Protein AF-A0A960I9C0-F1 (afdb_monomer)

Foldseek 3Di:
DLLVQLVHDKDADPPDPPKIKRFSPDPVRDIDIDDPPQKDWADDPPDDHIDIDGDPPPPLADPDEEEDEHQDDPVSLVVVCVVVVWDWDWDDPDQAIWIFTADVVRGTYTYHHPVRVVSVVVPDDDPPPPDD

Nearest PDB structures (foldseek):
  1r9c-assembly1_B  TM=5.867E-01  e=3.542E-02  Mesorhizobium loti
  1npb-assembly2_D  TM=5.327E-01  e=1.880E-02  Serratia marcescens
  1r9c-assembly1_A  TM=4.800E-01  e=2.580E-02  Mesorhizobium loti
  4e7x-assembly4_D  TM=4.404E-01  e=3.324E-02  Schizosaccharomyces pombe 972h-
  8epy-assembly1_A  TM=5.140E-01  e=1.083E+00  Streptomyces sp.

Structure (mmCIF, N/CA/C/O backbone):
data_AF-A0A960I9C0-F1
#
_entry.id   AF-A0A960I9C0-F1
#
loop_
_atom_site.group_PDB
_atom_site.id
_atom_site.type_symbol
_atom_site.label_atom_id
_atom_site.label_alt_id
_atom_site.label_comp_id
_atom_site.label_asym_id
_atom_site.label_entity_id
_atom_site.label_seq_id
_atom_site.pdbx_PDB_ins_code
_atom_site.Cartn_x
_atom_site.Cartn_y
_atom_site.Cartn_z
_atom_site.occupancy
_atom_site.B_iso_or_equiv
_atom_site.auth_seq_id
_atom_site.auth_comp_id
_atom_site.auth_asym_id
_atom_site.auth_atom_id
_atom_site.pdbx_PDB_model_num
ATOM 1 N N . MET A 1 1 ? -7.968 -9.665 -5.630 1.00 68.94 1 MET A N 1
ATOM 2 C CA . MET A 1 1 ? -7.616 -8.322 -6.117 1.00 68.94 1 MET A CA 1
ATOM 3 C C . MET A 1 1 ? -6.223 -7.877 -5.659 1.00 68.94 1 MET A C 1
ATOM 5 O O . MET A 1 1 ? -5.323 -7.930 -6.477 1.00 68.94 1 MET A O 1
ATOM 9 N N . LEU A 1 2 ? -5.960 -7.547 -4.383 1.00 77.00 2 LEU A N 1
ATOM 10 C CA . LEU A 1 2 ? -4.578 -7.225 -3.951 1.00 77.00 2 LEU A CA 1
ATOM 11 C C . LEU A 1 2 ? -3.590 -8.390 -4.139 1.00 77.00 2 LEU A C 1
ATOM 13 O O . LEU A 1 2 ? -2.497 -8.191 -4.648 1.00 77.00 2 LEU A O 1
ATOM 17 N N . ALA A 1 3 ? -3.990 -9.629 -3.848 1.00 77.62 3 ALA A N 1
ATOM 18 C CA . ALA A 1 3 ? -3.126 -10.776 -4.148 1.00 77.62 3 ALA A CA 1
ATOM 19 C C . ALA A 1 3 ? -2.922 -11.025 -5.654 1.00 77.62 3 ALA A C 1
ATOM 21 O O . ALA A 1 3 ? -1.927 -11.624 -6.032 1.00 77.62 3 ALA A O 1
ATOM 22 N N . GLU A 1 4 ? -3.830 -10.561 -6.520 1.00 80.31 4 GLU A N 1
ATOM 23 C CA . GLU A 1 4 ? -3.657 -10.666 -7.979 1.00 80.31 4 GLU A CA 1
ATOM 24 C C . GLU A 1 4 ? -2.560 -9.709 -8.457 1.00 80.31 4 GLU A C 1
ATOM 26 O O . GLU A 1 4 ? -1.689 -10.118 -9.230 1.00 80.31 4 GLU A O 1
ATOM 31 N N . LEU A 1 5 ? -2.547 -8.480 -7.912 1.00 82.12 5 LEU A N 1
ATOM 32 C CA . LEU A 1 5 ? -1.444 -7.529 -8.086 1.00 82.12 5 LEU A CA 1
ATOM 33 C C . LEU A 1 5 ? -0.117 -8.140 -7.642 1.00 82.12 5 LEU A C 1
ATOM 35 O O . LEU A 1 5 ? 0.895 -7.930 -8.294 1.00 82.12 5 LEU A O 1
ATOM 39 N N . PHE A 1 6 ? -0.118 -8.929 -6.571 1.00 81.44 6 PHE A N 1
ATOM 40 C CA . PHE A 1 6 ? 1.115 -9.550 -6.100 1.00 81.44 6 PHE A CA 1
ATOM 41 C C . PHE A 1 6 ? 1.467 -10.864 -6.804 1.00 81.44 6 PHE A C 1
ATOM 43 O O . PHE A 1 6 ? 2.587 -11.338 -6.682 1.00 81.44 6 PHE A O 1
ATOM 50 N N . GLY A 1 7 ? 0.525 -11.485 -7.518 1.00 81.12 7 GLY A N 1
ATOM 51 C CA . GLY A 1 7 ? 0.691 -12.857 -8.014 1.00 81.12 7 GLY A CA 1
ATOM 52 C C . GLY A 1 7 ? 0.698 -13.926 -6.936 1.00 81.12 7 GLY A C 1
ATOM 53 O O . GLY A 1 7 ? 1.046 -15.068 -7.223 1.00 81.12 7 GLY A O 1
ATOM 54 N N . GLY A 1 8 ? 0.309 -13.562 -5.719 1.00 85.81 8 GLY A N 1
ATOM 55 C CA . GLY A 1 8 ? 0.279 -14.463 -4.587 1.00 85.81 8 GLY A CA 1
ATOM 56 C C . GLY A 1 8 ? -1.133 -14.915 -4.240 1.00 85.81 8 GLY A C 1
ATOM 57 O O . GLY A 1 8 ? -2.003 -15.085 -5.098 1.00 85.81 8 GLY A O 1
ATOM 58 N N . VAL A 1 9 ? -1.364 -15.148 -2.950 1.00 89.06 9 VAL A N 1
ATOM 59 C CA . VAL A 1 9 ? -2.588 -15.783 -2.443 1.00 89.06 9 VAL A CA 1
ATOM 60 C C . VAL A 1 9 ? -3.275 -14.916 -1.394 1.00 89.06 9 VAL A C 1
ATOM 62 O O . VAL A 1 9 ? -2.635 -14.142 -0.686 1.00 89.06 9 VAL A O 1
ATOM 65 N N . VAL A 1 10 ? -4.597 -15.051 -1.283 1.00 91.88 10 VAL A N 1
ATOM 66 C CA . VAL A 1 10 ? -5.380 -14.443 -0.198 1.00 91.88 10 VAL A CA 1
ATOM 67 C C . VAL A 1 10 ? -5.751 -15.519 0.807 1.00 91.88 10 VAL A C 1
ATOM 69 O O . VAL A 1 10 ? -6.244 -16.579 0.422 1.00 91.88 10 VAL A O 1
ATOM 72 N N . THR A 1 11 ? -5.601 -15.224 2.095 1.00 92.56 11 THR A N 1
ATOM 73 C CA . THR A 1 11 ? -6.196 -16.033 3.164 1.00 92.56 11 THR A CA 1
ATOM 74 C C . THR A 1 11 ? -7.049 -15.166 4.082 1.00 92.56 11 THR A C 1
ATOM 76 O O . THR A 1 11 ? -6.837 -13.956 4.188 1.00 92.56 11 THR A O 1
ATOM 79 N N . GLY A 1 12 ? -8.017 -15.779 4.768 1.00 90.88 12 GLY A N 1
ATOM 80 C CA . GLY A 1 12 ? -8.700 -15.111 5.877 1.00 90.88 12 GLY A CA 1
ATOM 81 C C . GLY A 1 12 ? -7.706 -14.792 6.996 1.00 90.88 12 GLY A C 1
ATOM 82 O O . GLY A 1 12 ? -6.774 -15.567 7.229 1.00 90.88 12 GLY A O 1
ATOM 83 N N . PHE A 1 13 ? -7.892 -13.659 7.673 1.00 89.69 13 PHE A N 1
ATOM 84 C CA . PHE A 1 13 ? -6.994 -13.202 8.731 1.00 89.69 13 PHE A CA 1
ATOM 85 C C . PHE A 1 13 ? -7.764 -12.900 10.021 1.00 89.69 13 PHE A C 1
ATOM 87 O O . PHE A 1 13 ? -8.736 -12.154 10.020 1.00 89.69 13 PHE A O 1
ATOM 94 N N . GLY A 1 14 ? -7.356 -13.547 11.116 1.00 84.00 14 GLY A N 1
ATOM 95 C CA . GLY A 1 14 ? -8.128 -13.645 12.360 1.00 84.00 14 GLY A CA 1
ATOM 96 C C . GLY A 1 14 ? -7.990 -12.551 13.436 1.00 84.00 14 GLY A C 1
ATOM 97 O O . GLY A 1 14 ? -8.816 -12.585 14.348 1.00 84.00 14 GLY A O 1
ATOM 98 N N . PRO A 1 15 ? -7.033 -11.595 13.414 1.00 87.31 15 PRO A N 1
ATOM 99 C CA . PRO A 1 15 ? -6.954 -10.556 14.454 1.00 87.31 15 PRO A CA 1
ATOM 100 C C . PRO A 1 15 ? -8.162 -9.615 14.509 1.00 87.31 15 PRO A C 1
ATOM 102 O O . PRO A 1 15 ? -8.413 -8.996 15.543 1.00 87.31 15 PRO A O 1
ATOM 105 N N . TYR A 1 16 ? -8.937 -9.530 13.424 1.00 91.81 16 TYR A N 1
ATOM 106 C CA . TYR A 1 16 ? -10.185 -8.780 13.381 1.00 91.81 16 TYR A CA 1
ATOM 107 C C . TYR A 1 16 ? -11.211 -9.427 12.442 1.00 91.81 16 TYR A C 1
ATOM 109 O O . TYR 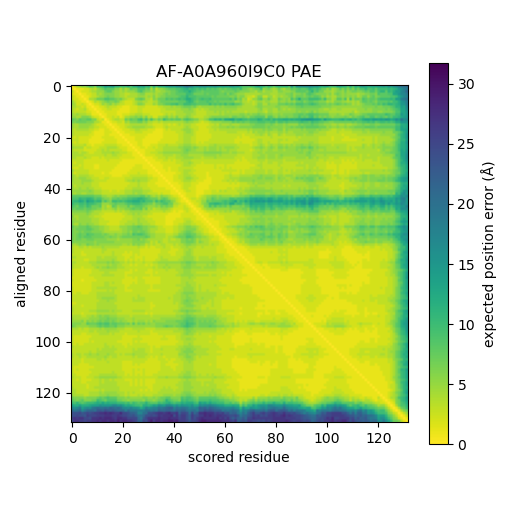A 1 16 ? -10.872 -10.226 11.571 1.00 91.81 16 TYR A O 1
ATOM 117 N N . ARG A 1 17 ? -12.498 -9.110 12.631 1.00 91.88 17 ARG A N 1
ATOM 118 C CA . ARG A 1 17 ? -13.582 -9.692 11.823 1.00 91.88 17 ARG A CA 1
ATOM 119 C C . ARG A 1 17 ? -13.502 -9.219 10.370 1.00 91.88 17 ARG A C 1
ATOM 121 O O . ARG A 1 17 ? -13.223 -8.050 10.124 1.00 91.88 17 ARG A O 1
ATOM 128 N N . ASN A 1 18 ? -13.874 -10.098 9.439 1.00 92.19 18 ASN A N 1
ATOM 129 C CA . ASN A 1 18 ? -13.930 -9.810 7.999 1.00 92.19 18 ASN A CA 1
ATOM 130 C C . ASN A 1 18 ? -12.609 -9.261 7.432 1.00 92.19 18 ASN A C 1
ATOM 132 O O . ASN A 1 18 ? -12.623 -8.470 6.491 1.00 92.19 18 ASN A O 1
ATOM 136 N N . SER A 1 19 ? -11.486 -9.677 8.017 1.00 93.00 19 SER A N 1
ATOM 137 C CA . SER A 1 19 ? -10.151 -9.287 7.586 1.00 93.00 19 SER A CA 1
ATOM 138 C C . SER A 1 19 ? -9.514 -10.344 6.698 1.00 93.00 19 SER A C 1
ATOM 140 O O . SER A 1 19 ? -9.771 -11.548 6.812 1.00 93.00 19 SER A O 1
ATOM 142 N N . TRP A 1 20 ? -8.642 -9.866 5.823 1.00 92.69 20 TRP A N 1
ATOM 143 C CA . TRP A 1 20 ? -7.932 -10.669 4.842 1.00 92.69 20 TRP A CA 1
ATOM 144 C C . TRP A 1 20 ? -6.459 -10.298 4.851 1.00 92.69 20 TRP A C 1
ATOM 146 O O . TRP A 1 20 ? -6.087 -9.192 5.236 1.00 92.69 20 TRP A O 1
ATOM 156 N N . ILE A 1 21 ? -5.620 -11.214 4.395 1.00 93.69 21 ILE A N 1
ATOM 157 C CA . ILE A 1 21 ? -4.208 -10.946 4.150 1.00 93.69 21 ILE A CA 1
ATOM 158 C C . ILE A 1 21 ? -3.886 -11.339 2.711 1.00 93.69 21 ILE A C 1
ATOM 160 O O . ILE A 1 21 ? -4.243 -12.430 2.256 1.00 93.69 21 ILE A O 1
ATOM 164 N N . ALA A 1 22 ? -3.273 -10.411 1.980 1.00 93.12 22 ALA A N 1
ATOM 165 C CA . ALA A 1 22 ? -2.732 -10.638 0.651 1.00 93.12 22 ALA A CA 1
ATOM 166 C C . ALA A 1 22 ? -1.239 -10.935 0.792 1.00 93.12 22 ALA A C 1
ATOM 168 O O . ALA A 1 22 ? -0.456 -10.053 1.143 1.00 93.12 22 ALA A O 1
ATOM 169 N N . TRP A 1 23 ? -0.864 -12.181 0.532 1.00 91.88 23 TRP A N 1
ATOM 170 C CA . TRP A 1 23 ? 0.521 -12.630 0.531 1.00 91.88 23 TRP A CA 1
ATOM 171 C C . TRP A 1 23 ? 1.126 -12.356 -0.834 1.00 91.88 23 TRP A C 1
ATOM 173 O O . TRP A 1 23 ? 0.514 -12.729 -1.835 1.00 91.88 23 TRP A O 1
ATOM 183 N N . ALA A 1 24 ? 2.310 -11.745 -0.885 1.00 88.75 24 ALA A N 1
ATOM 184 C CA . ALA A 1 24 ? 2.991 -11.539 -2.156 1.00 88.75 24 ALA A CA 1
ATOM 185 C C . ALA A 1 24 ? 3.664 -12.810 -2.676 1.00 88.75 24 ALA A C 1
ATOM 187 O O . ALA A 1 24 ? 3.692 -13.038 -3.879 1.00 88.75 24 ALA A O 1
ATOM 188 N N . GLY A 1 25 ? 4.140 -13.668 -1.768 1.00 85.31 25 GLY A N 1
ATOM 189 C CA . GLY A 1 25 ? 4.862 -14.886 -2.143 1.00 85.31 25 GLY A CA 1
ATOM 190 C C . GLY A 1 25 ? 6.240 -14.611 -2.751 1.00 85.31 25 GLY A C 1
ATOM 191 O O . GLY A 1 25 ? 6.771 -15.473 -3.443 1.00 85.31 25 GLY A O 1
ATOM 192 N N . ASP A 1 26 ? 6.793 -13.422 -2.505 1.00 87.06 26 ASP A N 1
ATOM 193 C CA . ASP A 1 26 ? 8.154 -13.050 -2.875 1.00 87.06 26 ASP A CA 1
ATOM 194 C C . ASP A 1 26 ? 9.189 -13.630 -1.891 1.00 87.06 26 ASP A C 1
ATOM 196 O O . ASP A 1 26 ? 8.856 -14.146 -0.819 1.00 87.06 26 ASP A O 1
ATOM 200 N N . ASP A 1 27 ? 10.470 -13.500 -2.237 1.00 88.44 27 ASP A N 1
ATOM 201 C CA . ASP A 1 27 ? 11.590 -13.974 -1.409 1.00 88.44 27 ASP A CA 1
ATOM 202 C C . ASP A 1 27 ? 11.741 -13.199 -0.081 1.00 88.44 27 ASP A C 1
ATOM 204 O O . ASP A 1 27 ? 12.540 -13.573 0.782 1.00 88.44 27 ASP A O 1
ATOM 208 N N . HIS A 1 28 ? 10.978 -12.118 0.101 1.00 89.31 28 HIS A N 1
ATOM 209 C CA . HIS A 1 28 ? 11.002 -11.265 1.288 1.00 89.31 28 HIS A CA 1
ATOM 210 C C . HIS A 1 28 ? 9.865 -11.569 2.272 1.00 89.31 28 HIS A C 1
ATOM 212 O O . HIS A 1 28 ? 9.905 -11.099 3.411 1.00 89.31 28 HIS A O 1
ATOM 218 N N . GLY A 1 29 ? 8.879 -12.375 1.868 1.00 89.81 29 GLY A N 1
ATOM 219 C CA . GLY A 1 29 ? 7.703 -12.674 2.680 1.00 89.81 29 GLY A CA 1
ATOM 220 C C . GLY A 1 29 ? 6.758 -11.480 2.826 1.00 89.81 29 GLY A C 1
ATOM 221 O O . GLY A 1 29 ? 6.091 -11.355 3.855 1.00 89.81 29 GLY A O 1
ATOM 222 N N . THR A 1 30 ? 6.702 -10.596 1.828 1.00 91.00 30 THR A N 1
ATOM 223 C CA . THR A 1 30 ? 5.850 -9.404 1.842 1.00 91.00 30 THR A CA 1
ATOM 224 C C . THR A 1 30 ? 4.374 -9.793 1.946 1.00 91.00 30 THR A C 1
ATOM 226 O O . THR A 1 30 ? 3.893 -10.710 1.272 1.00 91.00 30 THR A O 1
ATOM 229 N N . ALA A 1 31 ? 3.624 -9.070 2.779 1.00 92.50 31 ALA A N 1
ATOM 230 C CA . ALA A 1 31 ? 2.181 -9.225 2.897 1.00 92.50 31 ALA A CA 1
ATOM 231 C C . ALA A 1 31 ? 1.499 -7.900 3.250 1.00 92.50 31 ALA A C 1
ATOM 233 O O . ALA A 1 31 ? 2.086 -7.045 3.913 1.00 92.50 31 ALA A O 1
ATOM 234 N N . ILE A 1 32 ? 0.239 -7.758 2.838 1.00 92.81 32 ILE A N 1
ATOM 235 C CA . ILE A 1 32 ? -0.632 -6.656 3.257 1.00 92.81 32 ILE A CA 1
ATOM 236 C C . ILE A 1 32 ? -1.859 -7.222 3.957 1.00 92.81 32 ILE A C 1
ATOM 238 O O . ILE A 1 32 ? -2.634 -7.983 3.374 1.00 92.81 32 ILE A O 1
ATOM 242 N N . GLU A 1 33 ? -2.046 -6.810 5.206 1.00 93.44 33 GLU A N 1
ATOM 243 C CA . GLU A 1 33 ? -3.267 -7.042 5.967 1.00 93.44 33 GLU A CA 1
ATOM 244 C C . GLU A 1 33 ? -4.310 -5.986 5.601 1.00 93.44 33 GLU A C 1
ATOM 246 O O . GLU A 1 33 ? -4.041 -4.784 5.624 1.00 93.44 33 GLU A O 1
ATOM 251 N N . VAL A 1 34 ? -5.516 -6.439 5.277 1.00 91.12 34 VAL A N 1
ATOM 252 C CA . VAL A 1 34 ? -6.636 -5.587 4.888 1.00 91.12 34 VAL A CA 1
ATOM 253 C C . VAL A 1 34 ? -7.765 -5.792 5.882 1.00 91.12 34 VAL A C 1
ATOM 255 O O . VAL A 1 34 ? -8.236 -6.910 6.112 1.00 91.12 34 VAL A O 1
ATOM 258 N N . TYR A 1 35 ? -8.199 -4.683 6.464 1.00 91.81 35 TYR A N 1
ATOM 259 C CA . TYR A 1 35 ? -9.265 -4.625 7.450 1.00 91.81 35 TYR A CA 1
ATOM 260 C C . TYR A 1 35 ? -10.459 -3.869 6.864 1.00 91.81 35 TYR A C 1
ATOM 262 O O . TYR A 1 35 ? -10.252 -2.981 6.036 1.00 91.81 35 TYR A O 1
ATOM 270 N N . PRO A 1 36 ? -11.700 -4.164 7.292 1.00 89.81 36 PRO A N 1
ATOM 271 C CA . PRO A 1 36 ? -12.862 -3.393 6.860 1.00 89.81 36 PRO A CA 1
ATOM 272 C C . PRO A 1 36 ? -12.672 -1.892 7.109 1.00 89.81 36 PRO A C 1
ATOM 274 O O . PRO A 1 36 ? -12.167 -1.514 8.171 1.00 89.81 36 PRO A O 1
ATOM 277 N N . VAL A 1 37 ? -13.128 -1.042 6.186 1.00 87.44 37 VAL A N 1
ATOM 278 C CA . VAL A 1 37 ? -13.160 0.421 6.372 1.00 87.44 37 VAL A CA 1
ATOM 279 C C . VAL A 1 37 ? -13.782 0.774 7.724 1.00 87.44 37 VAL A C 1
ATOM 281 O O . VAL A 1 37 ? -14.732 0.133 8.174 1.00 87.44 37 VAL A O 1
ATOM 284 N N . GLY A 1 38 ? -13.211 1.768 8.404 1.00 90.75 38 GLY A N 1
ATOM 285 C CA . GLY A 1 38 ? -13.588 2.133 9.770 1.00 90.75 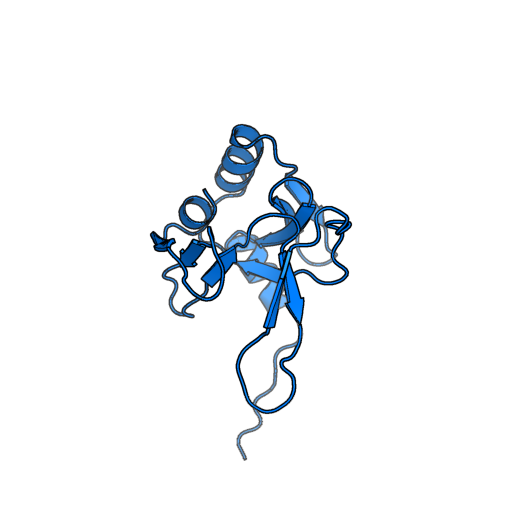38 GLY A CA 1
ATOM 286 C C . GLY A 1 38 ? -12.921 1.285 10.851 1.00 90.75 38 GLY A C 1
ATOM 287 O O . GLY A 1 38 ? -13.138 1.526 12.033 1.00 90.75 38 GLY A O 1
ATOM 288 N N . THR A 1 39 ? -12.114 0.283 10.491 1.00 93.06 39 THR A N 1
ATOM 289 C CA . THR A 1 39 ? -11.271 -0.410 11.470 1.00 93.06 39 THR A CA 1
ATOM 290 C C . THR A 1 39 ? -10.104 0.485 11.852 1.00 93.06 39 THR A C 1
ATOM 292 O O . THR A 1 39 ? -9.328 0.913 11.003 1.00 93.06 39 THR A O 1
ATOM 295 N N . GLU A 1 40 ? -9.954 0.720 13.146 1.00 93.25 40 GLU A N 1
ATOM 296 C CA . GLU A 1 40 ? -8.843 1.467 13.708 1.00 93.25 40 GLU A CA 1
ATOM 297 C C . GLU A 1 40 ? -7.981 0.534 14.560 1.00 93.25 40 GLU A C 1
ATOM 299 O O . GLU A 1 40 ? -8.497 -0.257 15.360 1.00 93.25 40 GLU A O 1
ATOM 304 N N . MET A 1 41 ? -6.667 0.638 14.377 1.00 92.56 41 MET A N 1
ATOM 305 C CA . MET A 1 41 ? -5.662 -0.168 15.059 1.00 92.56 41 MET A CA 1
ATOM 306 C C . MET A 1 41 ? -4.889 0.707 16.049 1.00 92.56 41 MET A C 1
ATOM 308 O O . MET A 1 41 ? -4.426 1.792 15.698 1.00 92.56 41 MET A O 1
ATOM 312 N N . TYR A 1 42 ? -4.728 0.226 17.280 1.00 93.44 42 TYR A N 1
ATOM 313 C CA . TYR A 1 42 ? -4.065 0.957 18.357 1.00 93.44 42 TYR A CA 1
ATOM 314 C C . TYR A 1 42 ? -3.075 0.077 19.113 1.00 93.44 42 TYR A C 1
ATOM 316 O O . TYR A 1 42 ? -3.252 -1.142 19.175 1.00 93.44 42 TYR A O 1
ATOM 324 N N . PRO A 1 43 ? -2.060 0.676 19.758 1.00 94.69 43 PRO A N 1
ATOM 325 C CA . PRO A 1 43 ? -1.244 -0.043 20.723 1.00 94.69 43 PRO A CA 1
ATOM 326 C C . PRO A 1 43 ? -2.118 -0.653 21.834 1.00 94.69 43 PRO A C 1
ATOM 328 O O . PRO A 1 43 ? -3.061 0.002 22.292 1.00 94.69 43 PRO A O 1
ATOM 331 N N . PRO A 1 44 ? -1.826 -1.880 22.293 1.00 92.56 44 PRO A N 1
ATOM 332 C CA . PRO A 1 44 ? -2.543 -2.470 23.414 1.00 92.56 44 PRO A CA 1
ATOM 333 C C . PRO A 1 44 ? -2.234 -1.744 24.723 1.00 92.56 44 PRO A C 1
ATOM 335 O O . PRO A 1 44 ? -1.169 -1.152 24.911 1.00 92.56 44 PRO A O 1
ATOM 338 N N . THR A 1 45 ? -3.140 -1.875 25.689 1.00 88.81 45 THR A N 1
ATOM 339 C CA . THR A 1 45 ? -2.853 -1.523 27.080 1.00 88.81 45 THR A CA 1
ATOM 340 C C . THR A 1 45 ? -1.937 -2.595 27.683 1.00 88.81 45 THR A C 1
ATOM 342 O O . THR A 1 45 ? -2.398 -3.657 28.093 1.00 88.81 45 THR A O 1
ATOM 345 N N . GLY A 1 46 ? -0.628 -2.336 27.732 1.00 89.00 46 GLY A N 1
ATOM 346 C CA . GLY A 1 46 ? 0.366 -3.271 28.276 1.00 89.00 46 GLY A CA 1
ATOM 347 C C . GLY A 1 46 ? 0.996 -4.179 27.216 1.00 89.00 46 GLY A C 1
ATOM 348 O O . GLY A 1 46 ? 1.192 -3.767 26.077 1.00 89.00 46 GLY A O 1
ATOM 349 N N . TYR A 1 47 ? 1.377 -5.402 27.599 1.00 89.56 47 TYR A N 1
ATOM 350 C CA . TYR A 1 47 ? 2.001 -6.358 26.679 1.00 89.56 47 TYR A CA 1
ATOM 351 C C . TYR A 1 47 ? 0.937 -7.082 25.846 1.00 89.56 47 TYR A C 1
ATOM 353 O O . TYR A 1 47 ? 0.025 -7.691 26.405 1.00 89.56 47 TYR A O 1
ATOM 361 N N . GLY A 1 48 ? 1.064 -7.047 24.521 1.00 87.50 48 GLY A N 1
ATOM 362 C CA . GLY A 1 48 ? 0.138 -7.722 23.617 1.00 87.50 48 GLY A CA 1
ATOM 363 C C . GLY A 1 48 ? 0.342 -7.336 22.154 1.00 87.50 48 GLY A C 1
ATOM 364 O O . GLY A 1 48 ? 1.273 -6.608 21.812 1.00 87.50 48 GLY A O 1
ATOM 365 N N . GLN A 1 49 ? -0.548 -7.834 21.299 1.00 89.44 49 GLN A N 1
ATOM 366 C CA . GLN A 1 49 ? -0.675 -7.405 19.903 1.00 89.44 49 GLN A CA 1
ATOM 367 C C . GLN A 1 49 ? -1.561 -6.158 19.803 1.00 89.44 49 GLN A C 1
ATOM 369 O O . GLN A 1 49 ? -2.153 -5.737 20.795 1.00 89.44 49 GLN A O 1
ATOM 374 N N . ALA A 1 50 ? -1.657 -5.568 18.612 1.00 92.94 50 ALA A N 1
ATOM 375 C CA . ALA A 1 50 ? -2.506 -4.408 18.386 1.00 92.94 50 ALA A CA 1
ATOM 376 C C . ALA A 1 50 ? -3.960 -4.646 18.840 1.00 92.94 50 ALA A C 1
ATOM 378 O O . ALA A 1 50 ? -4.523 -5.726 18.655 1.00 92.94 50 ALA A O 1
ATOM 379 N N . ALA A 1 51 ? -4.561 -3.621 19.441 1.00 93.88 51 ALA A N 1
ATOM 380 C CA . ALA A 1 51 ? -5.980 -3.577 19.752 1.00 93.88 51 ALA A CA 1
ATOM 381 C C . ALA A 1 51 ? -6.754 -2.982 18.570 1.00 93.88 51 ALA A C 1
ATOM 383 O O . ALA A 1 51 ? -6.247 -2.117 17.856 1.00 93.88 51 ALA A O 1
ATOM 384 N N . PHE A 1 52 ? -8.002 -3.413 18.402 1.00 94.56 52 PHE A N 1
ATOM 385 C CA . PHE A 1 52 ? -8.843 -3.006 17.281 1.00 94.56 52 PHE A CA 1
ATOM 386 C C . PHE A 1 52 ? -10.196 -2.498 17.759 1.00 94.56 52 PHE A C 1
ATOM 388 O O . PHE A 1 52 ? -10.804 -3.067 18.669 1.00 94.56 52 PHE A O 1
ATOM 395 N N . ARG A 1 53 ? -10.726 -1.484 17.079 1.00 93.38 53 ARG A N 1
ATOM 396 C CA . ARG A 1 53 ? -12.132 -1.075 17.195 1.00 93.38 53 ARG A CA 1
ATOM 397 C C . ARG A 1 53 ? -12.675 -0.683 15.828 1.00 93.38 53 ARG A C 1
ATOM 399 O O . ARG A 1 53 ? -11.913 -0.505 14.886 1.00 93.38 53 ARG A O 1
ATOM 406 N N . HIS A 1 54 ? -13.997 -0.598 15.728 1.00 94.69 54 HIS A N 1
ATOM 407 C CA . HIS A 1 54 ? -14.651 -0.074 14.537 1.00 94.69 54 HIS A CA 1
ATOM 408 C C . HIS A 1 54 ? -15.264 1.274 14.869 1.00 94.69 54 HIS A C 1
ATOM 410 O O . HIS A 1 54 ? -16.063 1.362 15.804 1.00 94.69 54 HIS A O 1
ATOM 416 N N . ASP A 1 55 ? -14.905 2.279 14.089 1.00 94.25 55 ASP A N 1
ATOM 417 C CA . ASP A 1 55 ? -15.490 3.603 14.128 1.00 94.25 55 ASP A CA 1
ATOM 418 C C . ASP A 1 55 ? -16.067 3.925 12.738 1.00 94.25 55 ASP A C 1
ATOM 420 O O . ASP A 1 55 ? -15.309 4.131 11.786 1.00 94.25 55 ASP A O 1
ATOM 424 N N . PRO A 1 56 ? -17.404 3.971 12.582 1.00 88.50 56 PRO A N 1
ATOM 425 C CA . PRO A 1 56 ? -18.029 4.320 11.307 1.00 88.50 56 PRO A CA 1
ATOM 426 C C . PRO A 1 56 ? -17.798 5.788 10.913 1.00 88.50 56 PRO A C 1
ATOM 428 O O . PRO A 1 56 ? -18.122 6.171 9.793 1.00 88.50 56 PRO A O 1
ATOM 431 N N . SER A 1 57 ? -17.272 6.613 11.825 1.00 92.62 57 SER A N 1
ATOM 432 C CA . SER A 1 57 ? -16.884 8.003 11.582 1.00 92.62 57 SER A CA 1
ATOM 433 C C . SER A 1 57 ? -15.390 8.185 11.299 1.00 92.62 57 SER A C 1
ATOM 435 O O . SER A 1 57 ? -14.949 9.320 11.103 1.00 92.62 57 SER A O 1
ATOM 437 N N . ALA A 1 58 ? -14.610 7.097 11.237 1.00 90.50 58 ALA A N 1
ATOM 438 C CA . ALA A 1 58 ? -13.208 7.166 10.844 1.00 90.50 58 ALA A CA 1
ATOM 439 C C . ALA A 1 58 ? -13.074 7.831 9.467 1.00 90.50 58 ALA A C 1
ATOM 441 O O . ALA A 1 58 ? -13.783 7.491 8.520 1.00 90.50 58 ALA A O 1
ATOM 442 N N . SER A 1 59 ? -12.137 8.772 9.344 1.00 89.25 59 SER A N 1
ATOM 443 C CA . SER A 1 59 ? -11.990 9.583 8.129 1.00 89.25 59 SER A CA 1
ATOM 444 C C . SER A 1 59 ? -11.538 8.784 6.905 1.00 89.25 59 SER A C 1
ATOM 446 O O . SER A 1 59 ? -11.710 9.251 5.783 1.00 89.25 59 SER A O 1
ATOM 448 N N . GLY A 1 60 ? -10.883 7.637 7.113 1.00 83.81 60 GLY A N 1
ATOM 449 C CA . GLY A 1 60 ? -10.194 6.870 6.072 1.00 83.81 60 GLY A CA 1
ATOM 450 C C . GLY A 1 60 ? -8.875 7.498 5.594 1.00 83.81 60 GLY A C 1
ATOM 451 O O . GLY A 1 60 ? -8.028 6.798 5.051 1.00 83.81 60 GLY A O 1
ATOM 452 N N . ALA A 1 61 ? -8.649 8.790 5.839 1.00 86.62 61 ALA A N 1
ATOM 453 C CA . ALA A 1 61 ? -7.412 9.466 5.466 1.00 86.62 61 ALA A CA 1
ATOM 454 C C . ALA A 1 61 ? -6.232 8.985 6.326 1.00 86.62 61 ALA A C 1
ATOM 456 O O . ALA A 1 61 ? -6.299 9.012 7.558 1.00 86.62 61 ALA A O 1
ATOM 457 N N . THR A 1 62 ? -5.127 8.599 5.684 1.00 89.31 62 THR A N 1
ATOM 458 C CA . THR A 1 62 ? -3.912 8.132 6.362 1.00 89.31 62 THR A CA 1
ATOM 459 C C . THR A 1 62 ? -2.777 9.152 6.248 1.00 89.31 62 THR A C 1
ATOM 461 O O . THR A 1 62 ? -2.587 9.798 5.221 1.00 89.31 62 THR A O 1
ATOM 464 N N . ALA A 1 63 ? -1.995 9.305 7.321 1.00 91.81 63 ALA A N 1
ATOM 465 C CA . ALA A 1 63 ? -0.792 10.148 7.323 1.00 91.81 63 ALA A CA 1
ATOM 466 C C . ALA A 1 63 ? 0.460 9.403 6.826 1.00 91.81 63 ALA A C 1
ATOM 468 O O . ALA A 1 63 ? 1.510 10.003 6.609 1.00 91.81 63 ALA A O 1
ATOM 469 N N . THR A 1 64 ? 0.371 8.081 6.691 1.00 94.06 64 THR A N 1
ATOM 470 C CA . THR A 1 64 ? 1.486 7.199 6.353 1.00 94.06 64 THR A CA 1
ATOM 471 C C . THR A 1 64 ? 1.013 6.177 5.331 1.00 94.06 64 THR A C 1
ATOM 473 O O . THR A 1 64 ? -0.124 5.707 5.394 1.00 94.06 64 THR A O 1
ATOM 476 N N . HIS A 1 65 ? 1.894 5.855 4.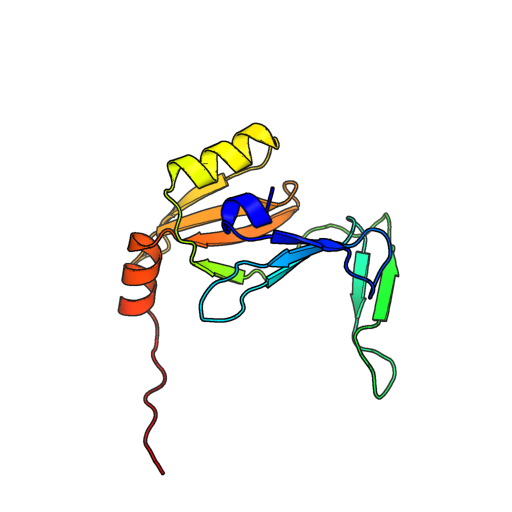393 1.00 95.69 65 HIS A N 1
ATOM 477 C CA . HIS A 1 65 ? 1.701 4.849 3.359 1.00 95.69 65 HIS A CA 1
ATOM 478 C C . HIS A 1 65 ? 2.989 4.039 3.191 1.00 95.69 65 HIS A C 1
ATOM 480 O O . HIS A 1 65 ? 4.006 4.342 3.821 1.00 95.69 65 HIS A O 1
ATOM 486 N N . ALA A 1 66 ? 2.934 3.012 2.348 1.00 95.69 66 ALA A N 1
ATOM 487 C CA . ALA A 1 66 ? 4.073 2.170 2.024 1.00 95.69 66 ALA A CA 1
ATOM 488 C C . 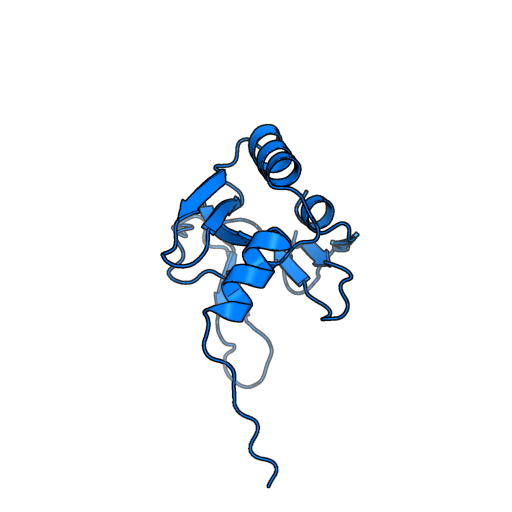ALA A 1 66 ? 4.340 2.167 0.517 1.00 95.69 66 ALA A C 1
ATOM 490 O O . ALA A 1 66 ? 3.417 2.293 -0.293 1.00 95.69 66 ALA A O 1
ATOM 491 N N . THR A 1 67 ? 5.608 1.973 0.173 1.00 95.25 67 THR A N 1
ATOM 492 C CA . THR A 1 67 ? 6.052 1.651 -1.181 1.00 95.25 67 THR A CA 1
ATOM 493 C C . THR A 1 67 ? 6.231 0.138 -1.281 1.00 95.25 67 THR A C 1
ATOM 495 O O . THR A 1 67 ? 6.843 -0.469 -0.401 1.00 95.25 67 THR A O 1
ATOM 498 N N . VAL A 1 68 ? 5.688 -0.477 -2.331 1.00 93.88 68 VAL A N 1
ATOM 499 C CA . VAL A 1 68 ? 5.716 -1.927 -2.552 1.00 93.88 68 VAL A CA 1
ATOM 500 C C . VAL A 1 68 ? 6.169 -2.212 -3.980 1.00 93.88 68 VAL A C 1
ATOM 502 O O . VAL A 1 68 ? 5.544 -1.767 -4.943 1.00 93.88 68 VAL A O 1
ATOM 505 N N . SER A 1 69 ? 7.253 -2.968 -4.116 1.00 93.19 69 SER A N 1
ATOM 506 C CA . SER A 1 69 ? 7.740 -3.454 -5.408 1.00 93.19 69 SER A CA 1
ATOM 507 C C . SER A 1 69 ? 7.010 -4.727 -5.804 1.00 93.19 69 SER A C 1
ATOM 509 O O . SER A 1 69 ? 6.862 -5.626 -4.980 1.00 93.19 69 SER A O 1
ATOM 511 N N . LEU A 1 70 ? 6.583 -4.809 -7.062 1.00 91.81 70 LEU A N 1
ATOM 512 C CA . LEU A 1 70 ? 5.818 -5.916 -7.623 1.00 91.81 70 LEU A CA 1
ATOM 513 C C . LEU A 1 70 ? 6.464 -6.414 -8.912 1.00 91.81 70 LEU A C 1
ATOM 515 O O . LEU A 1 70 ? 6.947 -5.615 -9.713 1.00 91.81 70 LEU A O 1
ATOM 519 N N . ASP A 1 71 ? 6.368 -7.716 -9.171 1.00 91.69 71 ASP A N 1
ATOM 520 C CA . ASP A 1 71 ? 6.682 -8.290 -10.484 1.00 91.69 71 ASP A CA 1
ATOM 521 C C . ASP A 1 71 ? 5.483 -8.139 -11.434 1.00 91.69 71 ASP A C 1
ATOM 523 O O . ASP A 1 71 ? 4.805 -9.101 -11.798 1.00 91.69 71 ASP A O 1
ATOM 527 N N . ARG A 1 72 ? 5.130 -6.886 -11.740 1.00 93.75 72 ARG A N 1
ATOM 528 C CA . ARG A 1 72 ? 4.009 -6.520 -12.614 1.00 93.75 72 ARG A CA 1
ATOM 529 C C . ARG A 1 72 ? 4.365 -5.363 -13.518 1.00 93.75 72 ARG A C 1
ATOM 531 O O . ARG A 1 72 ? 5.154 -4.488 -13.168 1.00 93.75 72 ARG A O 1
ATOM 538 N N . THR A 1 73 ? 3.707 -5.332 -14.666 1.00 96.12 73 THR A N 1
ATOM 539 C CA . THR A 1 73 ? 3.725 -4.183 -15.564 1.00 96.12 73 THR A CA 1
ATOM 540 C C . THR A 1 73 ? 2.785 -3.084 -15.068 1.00 96.12 73 THR A C 1
ATOM 542 O O . THR A 1 73 ? 1.809 -3.330 -14.358 1.00 96.12 73 THR A O 1
ATOM 545 N N . GLU A 1 74 ? 3.042 -1.847 -15.496 1.00 97.31 74 GLU A N 1
ATOM 546 C CA . GLU A 1 74 ? 2.155 -0.711 -15.219 1.00 97.31 74 GLU A CA 1
ATOM 547 C C . GLU A 1 74 ? 0.730 -0.965 -15.733 1.00 97.31 74 GLU A C 1
ATOM 549 O O . GLU A 1 74 ? -0.236 -0.706 -15.022 1.00 97.31 74 GLU A O 1
ATOM 554 N N . ALA A 1 75 ? 0.590 -1.537 -16.932 1.00 97.00 75 ALA A N 1
ATOM 555 C CA . ALA A 1 75 ? -0.712 -1.826 -17.528 1.00 97.00 75 ALA A CA 1
ATOM 556 C C . ALA A 1 75 ? -1.542 -2.811 -16.687 1.00 97.00 75 ALA A C 1
ATOM 558 O O . ALA A 1 75 ? -2.738 -2.595 -16.505 1.00 97.00 75 ALA A O 1
ATOM 559 N N . GLU A 1 76 ? -0.921 -3.858 -16.137 1.00 95.62 76 GLU A N 1
ATOM 560 C CA . GLU A 1 76 ? -1.602 -4.810 -15.248 1.00 95.62 76 GLU A CA 1
ATOM 561 C C . GLU A 1 76 ? -2.072 -4.137 -13.955 1.00 95.62 76 GLU A C 1
ATOM 563 O O . GLU A 1 76 ? -3.199 -4.364 -13.514 1.00 95.62 76 GLU A O 1
ATOM 568 N N . ILE A 1 77 ? -1.241 -3.267 -13.373 1.00 96.19 77 ILE A N 1
ATOM 569 C CA . ILE A 1 77 ? -1.593 -2.522 -12.159 1.00 96.19 77 ILE A CA 1
ATOM 570 C C . ILE A 1 77 ? -2.786 -1.593 -12.425 1.00 96.19 77 ILE A C 1
ATOM 572 O O . ILE A 1 77 ? -3.752 -1.582 -11.657 1.00 96.19 77 ILE A O 1
ATOM 576 N N . LEU A 1 78 ? -2.748 -0.839 -13.527 1.00 96.75 78 LEU A N 1
ATOM 577 C CA . LEU A 1 78 ? -3.824 0.080 -13.901 1.00 96.75 78 LEU A CA 1
ATOM 578 C C . LEU A 1 78 ? -5.127 -0.656 -14.244 1.00 96.75 78 LEU A C 1
ATOM 580 O O . LEU A 1 78 ? -6.196 -0.187 -13.864 1.00 96.75 78 LEU A O 1
ATOM 584 N N . ALA A 1 79 ? -5.053 -1.825 -14.887 1.00 95.38 79 ALA A N 1
ATOM 585 C CA . ALA A 1 79 ? -6.230 -2.634 -15.206 1.00 95.38 79 ALA A CA 1
ATOM 586 C C . ALA A 1 79 ? -6.962 -3.125 -13.945 1.00 95.38 79 ALA A C 1
ATOM 588 O O . ALA A 1 79 ? -8.194 -3.146 -13.908 1.00 95.38 79 ALA A O 1
ATOM 589 N N . VAL A 1 80 ? -6.221 -3.486 -12.890 1.00 94.25 80 VAL A N 1
ATOM 590 C CA . VAL A 1 80 ? -6.828 -3.822 -11.595 1.00 94.25 80 VAL A CA 1
ATOM 591 C C . VAL A 1 80 ? -7.510 -2.597 -10.990 1.00 94.25 80 VAL A C 1
ATOM 593 O O . VAL A 1 80 ? -8.647 -2.709 -10.547 1.00 94.25 80 VAL A O 1
ATOM 596 N N . ALA A 1 81 ? -6.860 -1.429 -10.997 1.00 95.62 81 ALA A N 1
ATOM 597 C CA . ALA A 1 81 ? -7.475 -0.208 -10.477 1.00 95.62 81 ALA A CA 1
ATOM 598 C C . ALA A 1 81 ? -8.778 0.134 -11.216 1.00 95.62 81 ALA A C 1
ATOM 600 O O . ALA A 1 81 ? -9.803 0.378 -10.583 1.00 95.62 81 ALA A O 1
ATOM 601 N N . GLU A 1 82 ? -8.759 0.091 -12.549 1.00 96.25 82 GLU A N 1
ATOM 602 C CA . GLU A 1 82 ? -9.921 0.381 -13.389 1.00 96.25 82 GLU A CA 1
ATOM 603 C C . GLU A 1 82 ? -11.093 -0.558 -13.088 1.00 96.25 82 GLU A C 1
ATOM 605 O O . GLU A 1 82 ? -12.212 -0.096 -12.857 1.00 96.25 82 GLU A O 1
ATOM 610 N N . ARG A 1 83 ? -10.834 -1.870 -13.028 1.00 95.50 83 ARG A N 1
ATOM 611 C CA . ARG A 1 83 ? -11.862 -2.883 -12.754 1.00 95.50 83 ARG A CA 1
ATOM 612 C C . ARG A 1 83 ? -12.570 -2.659 -11.418 1.00 95.50 83 ARG A C 1
ATOM 614 O O . ARG A 1 83 ? -13.761 -2.934 -11.302 1.00 95.50 83 ARG A O 1
ATOM 621 N N . GLU A 1 84 ? -11.839 -2.180 -10.422 1.00 93.44 84 GLU A N 1
ATOM 622 C CA . GLU A 1 84 ? -12.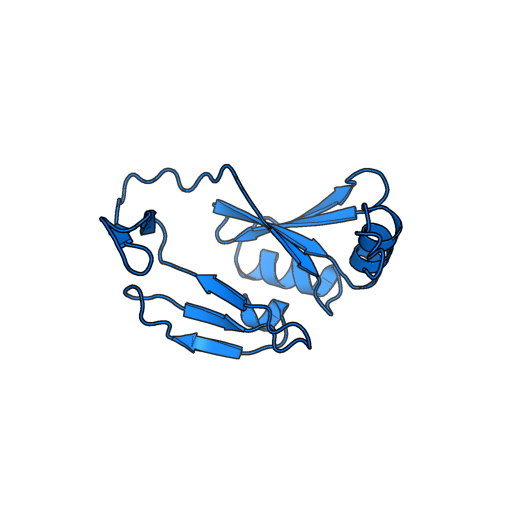323 -2.019 -9.048 1.00 93.44 84 GLU A CA 1
ATOM 623 C C . GLU A 1 84 ? -12.873 -0.604 -8.797 1.00 93.44 84 GLU A C 1
ATOM 625 O O . GLU A 1 84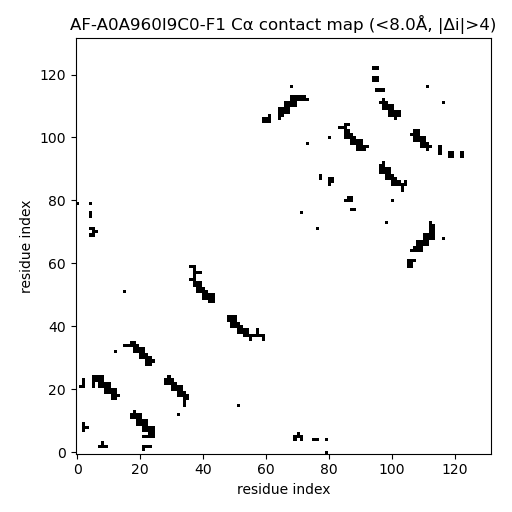 ? -13.398 -0.310 -7.723 1.00 93.44 84 GLU A O 1
ATOM 630 N N . GLY A 1 85 ? -12.791 0.284 -9.797 1.00 96.31 85 GLY A N 1
ATOM 631 C CA . GLY A 1 85 ? -13.208 1.682 -9.683 1.00 96.31 85 GLY A CA 1
ATOM 632 C C . GLY A 1 85 ? -12.276 2.513 -8.797 1.00 96.31 85 GLY A C 1
ATOM 633 O O . GLY A 1 85 ? -12.711 3.460 -8.133 1.00 96.31 85 GLY A O 1
ATOM 634 N N . TRP A 1 86 ? -11.003 2.134 -8.732 1.00 96.12 86 TRP A N 1
ATOM 635 C CA . TRP A 1 86 ? -9.988 2.747 -7.885 1.00 96.12 86 TRP A CA 1
ATOM 636 C C . TRP A 1 86 ? -9.092 3.689 -8.679 1.00 96.12 86 TRP A C 1
ATOM 638 O O . TRP A 1 86 ? -8.853 3.52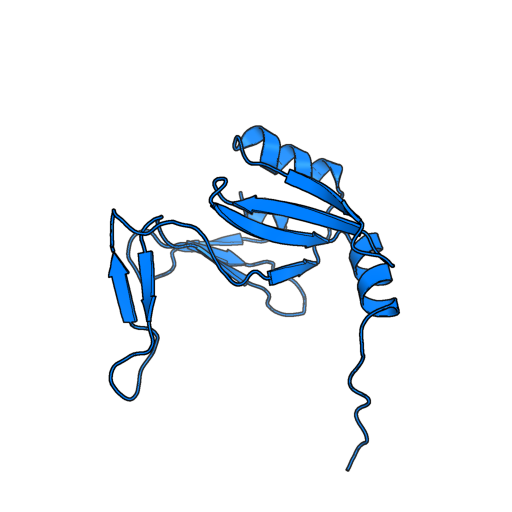4 -9.875 1.00 96.12 86 TRP A O 1
ATOM 648 N N . ARG A 1 87 ? -8.564 4.702 -7.996 1.00 97.62 87 ARG A N 1
ATOM 649 C CA . ARG A 1 87 ? -7.617 5.648 -8.574 1.00 97.62 87 ARG A CA 1
ATOM 650 C C . ARG A 1 87 ? -6.217 5.042 -8.609 1.00 97.62 87 ARG A C 1
ATOM 652 O O . ARG A 1 87 ? -5.664 4.704 -7.567 1.00 97.62 87 ARG A O 1
ATOM 659 N N . ALA A 1 88 ? -5.612 5.008 -9.792 1.00 98.38 88 ALA A N 1
ATOM 660 C CA . ALA A 1 88 ? -4.194 4.717 -9.959 1.00 98.38 88 ALA A CA 1
ATOM 661 C C . ALA A 1 88 ? -3.568 5.624 -11.022 1.00 98.38 88 ALA A C 1
ATOM 663 O O . ALA A 1 88 ? -4.174 5.863 -12.067 1.00 98.38 88 ALA A O 1
ATOM 664 N N . LEU A 1 89 ? -2.377 6.155 -10.744 1.00 98.19 89 LEU A N 1
ATOM 665 C CA . LEU A 1 89 ? -1.650 7.039 -11.656 1.00 98.19 89 LEU A CA 1
ATOM 666 C C . LEU A 1 89 ? -0.147 6.848 -11.521 1.00 98.19 89 LEU A C 1
ATOM 668 O O . LEU A 1 89 ? 0.385 6.887 -10.414 1.00 98.19 89 LEU A O 1
ATOM 672 N N . ARG A 1 90 ? 0.554 6.759 -12.649 1.00 98.25 90 ARG A N 1
ATOM 673 C CA . ARG A 1 90 ? 2.005 6.922 -12.665 1.00 98.25 90 ARG A CA 1
ATOM 674 C C . ARG A 1 90 ? 2.377 8.381 -12.422 1.00 98.25 90 ARG A C 1
ATOM 676 O O . ARG A 1 90 ? 1.883 9.271 -13.115 1.00 98.25 90 ARG A O 1
ATOM 683 N N . LEU A 1 91 ? 3.255 8.623 -11.454 1.00 98.19 91 LEU A N 1
ATOM 684 C CA . LEU A 1 91 ? 3.714 9.954 -11.071 1.00 98.19 91 LEU A CA 1
ATOM 685 C C . LEU A 1 91 ? 5.232 9.968 -10.835 1.00 98.19 91 LEU A C 1
ATOM 687 O O . LEU A 1 91 ? 5.771 9.020 -10.258 1.00 98.19 91 LEU A O 1
ATOM 691 N N . PRO A 1 92 ? 5.923 11.056 -11.218 1.00 97.19 92 PRO A N 1
ATOM 692 C CA . PRO A 1 92 ? 7.339 11.212 -10.927 1.00 97.19 92 PRO A CA 1
ATOM 693 C C . PRO A 1 92 ? 7.573 11.526 -9.445 1.00 97.19 92 PRO A C 1
ATOM 695 O O . PRO A 1 92 ? 6.879 12.355 -8.849 1.00 97.19 92 PRO A O 1
ATOM 698 N N . ARG A 1 93 ? 8.611 10.918 -8.862 1.00 95.56 93 ARG A N 1
ATOM 699 C CA . ARG A 1 93 ? 9.128 11.193 -7.505 1.00 95.56 93 ARG A CA 1
ATOM 700 C C . ARG A 1 93 ? 10.550 11.764 -7.524 1.00 95.56 93 ARG A C 1
ATOM 702 O O . ARG A 1 93 ? 11.269 11.717 -6.531 1.00 95.56 93 ARG A O 1
ATOM 709 N N . GLY A 1 94 ? 10.944 12.349 -8.656 1.00 93.69 94 GLY A N 1
ATOM 710 C CA . GLY A 1 94 ? 12.277 12.893 -8.891 1.00 93.69 94 GLY A CA 1
ATOM 711 C C . GLY A 1 94 ? 13.118 11.919 -9.717 1.00 93.69 94 GLY A C 1
ATOM 712 O O . GLY A 1 94 ? 12.954 11.909 -10.933 1.00 93.69 94 GLY A O 1
ATOM 713 N N . PRO A 1 95 ? 14.020 11.125 -9.108 1.00 95.06 95 PRO A N 1
ATOM 714 C CA . PRO A 1 95 ? 14.911 10.228 -9.849 1.00 95.06 95 PRO A CA 1
ATOM 715 C C . PRO A 1 95 ? 14.246 8.929 -10.334 1.00 95.06 95 PRO A C 1
ATOM 717 O O . PRO A 1 95 ? 14.858 8.187 -11.098 1.00 95.06 95 PRO A O 1
ATOM 720 N N . PHE A 1 96 ? 13.020 8.650 -9.896 1.00 96.38 96 PHE A N 1
ATOM 721 C CA . PHE A 1 96 ? 12.223 7.490 -10.289 1.00 96.38 96 PHE A CA 1
ATOM 722 C C . PHE A 1 96 ? 10.740 7.861 -10.347 1.00 96.38 96 PHE A C 1
ATOM 724 O O . PHE A 1 96 ? 10.318 8.883 -9.794 1.00 96.38 96 PHE A O 1
ATOM 731 N N . ASP A 1 97 ? 9.962 6.996 -10.988 1.00 97.88 97 ASP A N 1
ATOM 732 C CA . ASP A 1 97 ? 8.505 7.061 -11.014 1.00 97.88 97 ASP A CA 1
ATOM 733 C C . ASP A 1 97 ? 7.918 5.992 -10.092 1.00 97.88 97 ASP A C 1
ATOM 735 O O . ASP A 1 97 ? 8.538 4.959 -9.845 1.00 97.88 97 ASP A O 1
ATOM 739 N N . VAL A 1 98 ? 6.694 6.230 -9.630 1.00 98.38 98 VAL A N 1
ATOM 740 C CA . VAL A 1 98 ? 5.868 5.242 -8.924 1.00 98.38 98 VAL A CA 1
ATOM 741 C C . VAL A 1 98 ? 4.466 5.242 -9.515 1.00 98.38 98 VAL A C 1
ATOM 743 O O . VAL A 1 98 ? 4.062 6.210 -10.163 1.00 98.38 98 VAL A O 1
ATOM 746 N N . ILE A 1 99 ? 3.693 4.193 -9.252 1.00 98.56 99 ILE A N 1
ATOM 747 C CA . ILE A 1 99 ? 2.247 4.200 -9.464 1.00 98.56 99 ILE A CA 1
ATOM 748 C C . ILE A 1 99 ? 1.585 4.494 -8.120 1.00 98.56 99 ILE A C 1
ATOM 750 O O . ILE A 1 99 ? 1.580 3.658 -7.221 1.00 98.56 99 ILE A O 1
ATOM 754 N N . GLU A 1 100 ? 1.028 5.692 -7.976 1.00 98.38 100 GLU A N 1
ATOM 755 C CA . GLU A 1 100 ? 0.210 6.060 -6.825 1.00 98.38 100 GLU A CA 1
ATOM 756 C C . GLU A 1 100 ? -1.144 5.351 -6.939 1.00 98.38 100 GLU A C 1
ATOM 758 O O . GLU A 1 100 ? -1.963 5.702 -7.790 1.00 98.38 100 GLU A O 1
ATOM 763 N N . PHE A 1 101 ? -1.354 4.328 -6.113 1.00 97.25 101 PHE A N 1
ATOM 764 C CA . PHE A 1 101 ? -2.474 3.392 -6.183 1.00 97.25 101 PHE A CA 1
ATOM 765 C C . PHE A 1 101 ? -3.340 3.496 -4.924 1.00 97.25 101 PHE A C 1
ATOM 767 O O . PHE A 1 101 ? -2.857 3.291 -3.813 1.00 97.25 101 PHE A O 1
ATOM 774 N N . TRP A 1 102 ? -4.627 3.798 -5.080 1.00 95.25 102 TRP A N 1
ATOM 775 C CA . TRP A 1 102 ? -5.534 4.063 -3.964 1.00 95.25 102 TRP A CA 1
ATOM 776 C C . TRP A 1 102 ? -6.507 2.909 -3.729 1.00 95.25 102 TRP A C 1
ATOM 778 O O . TRP A 1 102 ? -7.523 2.788 -4.413 1.00 95.25 102 TRP A O 1
ATOM 788 N N . ILE A 1 103 ? -6.235 2.101 -2.706 1.00 91.12 103 ILE A N 1
ATOM 789 C CA . ILE A 1 103 ? -7.118 1.021 -2.262 1.00 91.12 103 ILE A CA 1
ATOM 790 C C . ILE A 1 103 ? -8.441 1.622 -1.796 1.00 91.12 103 ILE A C 1
ATOM 792 O O . ILE A 1 103 ? -8.457 2.455 -0.885 1.00 91.12 103 ILE A O 1
ATOM 796 N N . GLU A 1 104 ? -9.534 1.223 -2.449 1.00 90.75 104 GLU A N 1
ATOM 797 C CA . GLU A 1 104 ? -10.892 1.730 -2.197 1.00 90.75 104 GLU A CA 1
ATOM 798 C C . GLU A 1 104 ? -10.968 3.268 -2.187 1.00 90.75 104 GLU A C 1
ATOM 800 O O . GLU A 1 104 ? -11.762 3.865 -1.461 1.00 90.75 104 GLU A O 1
ATOM 805 N N . ASN A 1 105 ? -10.102 3.931 -2.966 1.00 92.56 105 ASN A N 1
ATOM 806 C CA . ASN A 1 105 ? -9.958 5.392 -2.992 1.00 92.56 105 ASN A CA 1
ATOM 807 C C . ASN A 1 105 ? -9.666 6.030 -1.615 1.00 92.56 105 ASN A C 1
ATOM 809 O O . ASN A 1 105 ? -9.950 7.209 -1.411 1.00 92.56 105 ASN A O 1
ATOM 813 N N . THR A 1 106 ? -9.099 5.257 -0.682 1.00 90.56 106 THR A N 1
ATOM 814 C CA . THR A 1 106 ? -8.928 5.645 0.726 1.00 90.56 106 THR A CA 1
ATOM 815 C C . THR A 1 106 ? -7.474 5.528 1.184 1.00 90.56 106 THR A C 1
ATOM 817 O O . THR A 1 106 ? -6.891 6.515 1.628 1.00 90.56 106 THR A O 1
ATOM 820 N N . VAL A 1 107 ? -6.859 4.350 1.037 1.00 91.75 107 VAL A N 1
ATOM 821 C CA . VAL A 1 107 ? -5.466 4.112 1.452 1.00 91.75 107 VAL A CA 1
ATOM 822 C C . VAL A 1 107 ? -4.561 4.118 0.229 1.00 91.75 107 VAL A C 1
ATOM 824 O O . VAL A 1 107 ? -4.729 3.298 -0.671 1.00 91.75 107 VAL A O 1
ATOM 827 N N . MET A 1 108 ? -3.590 5.026 0.200 1.00 95.44 108 MET A N 1
ATOM 828 C CA . MET A 1 108 ? -2.606 5.097 -0.877 1.00 95.44 108 MET A CA 1
ATOM 829 C C . MET A 1 108 ? -1.451 4.123 -0.630 1.00 95.44 108 MET A C 1
ATOM 831 O O . MET A 1 108 ? -0.955 4.021 0.491 1.00 95.44 108 MET A O 1
ATOM 835 N N . LEU A 1 109 ? -1.019 3.436 -1.683 1.00 96.00 109 LEU A N 1
ATOM 836 C CA . LEU A 1 109 ? 0.259 2.740 -1.782 1.00 96.00 109 LEU A CA 1
ATOM 837 C C . LEU A 1 109 ? 1.026 3.269 -2.992 1.00 96.00 109 LEU A C 1
ATOM 839 O O . LEU A 1 109 ? 0.435 3.583 -4.026 1.00 96.00 109 LEU A O 1
ATOM 843 N N . GLU A 1 110 ? 2.348 3.301 -2.890 1.00 97.81 110 GLU A N 1
ATOM 844 C CA . GLU A 1 110 ? 3.208 3.485 -4.055 1.00 97.81 110 GLU A CA 1
ATOM 845 C C . GLU A 1 110 ? 3.594 2.109 -4.591 1.00 97.81 110 GLU A C 1
ATOM 847 O O . GLU A 1 110 ? 4.376 1.391 -3.971 1.00 97.81 110 GLU A O 1
ATOM 852 N N . LEU A 1 111 ? 3.028 1.714 -5.727 1.00 96.69 111 LEU A N 1
ATOM 853 C CA . LEU A 1 111 ? 3.370 0.454 -6.377 1.00 96.69 111 LEU A CA 1
ATOM 854 C C . LEU A 1 111 ? 4.477 0.687 -7.402 1.00 96.69 111 LEU A C 1
ATOM 856 O O . LEU A 1 111 ? 4.404 1.614 -8.211 1.00 96.69 111 LEU A O 1
ATOM 860 N N . MET A 1 112 ? 5.499 -0.162 -7.375 1.00 97.00 112 MET A N 1
ATOM 861 C CA . MET A 1 112 ? 6.625 -0.094 -8.302 1.00 97.00 112 MET A CA 1
ATOM 862 C C . MET A 1 112 ? 6.680 -1.350 -9.161 1.00 97.00 112 MET A C 1
ATOM 864 O O . MET A 1 112 ? 6.659 -2.465 -8.648 1.00 97.00 112 MET A O 1
ATOM 868 N N . THR A 1 113 ? 6.781 -1.148 -10.471 1.00 96.75 113 THR A N 1
ATOM 869 C CA . THR A 1 113 ? 7.198 -2.193 -11.419 1.00 96.75 113 THR A CA 1
ATOM 870 C C . THR A 1 113 ? 8.680 -2.544 -11.198 1.00 96.75 113 THR A C 1
ATOM 872 O O . THR A 1 113 ? 9.375 -1.770 -10.526 1.00 96.75 113 THR A O 1
ATOM 875 N N . PRO A 1 114 ? 9.211 -3.638 -11.778 1.00 96.00 114 PRO A N 1
ATOM 876 C CA . PRO A 1 114 ? 10.629 -3.981 -11.639 1.00 96.00 114 PRO A CA 1
ATOM 877 C C . PRO A 1 114 ? 11.572 -2.832 -12.038 1.00 96.00 114 PRO A C 1
ATOM 879 O O . PRO A 1 114 ? 12.433 -2.445 -11.252 1.00 96.00 114 PRO A O 1
ATOM 882 N N . ASP A 1 115 ? 11.325 -2.182 -13.180 1.00 97.25 115 ASP A N 1
ATOM 883 C CA . ASP A 1 115 ? 12.144 -1.054 -13.651 1.00 97.25 115 ASP A CA 1
ATOM 884 C C . ASP A 1 115 ? 12.091 0.157 -12.696 1.00 97.25 115 ASP A C 1
ATOM 886 O O . ASP A 1 115 ? 13.093 0.840 -12.468 1.00 97.25 115 ASP A O 1
ATOM 890 N N . MET A 1 116 ? 10.917 0.436 -12.112 1.00 97.94 116 MET A N 1
ATOM 891 C CA . MET A 1 116 ? 10.758 1.500 -11.111 1.00 97.94 116 MET A CA 1
ATOM 892 C C . MET A 1 116 ? 11.507 1.161 -9.817 1.00 97.94 116 MET A C 1
ATOM 894 O O . MET A 1 116 ? 12.161 2.031 -9.242 1.00 97.94 116 MET A O 1
ATOM 898 N N . ALA A 1 117 ? 11.445 -0.099 -9.377 1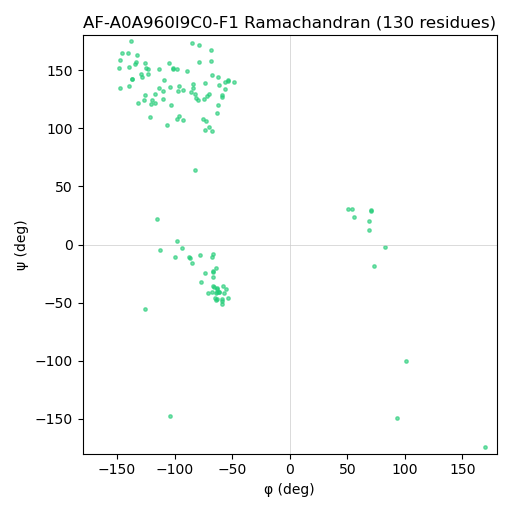.00 96.19 117 ALA A N 1
ATOM 899 C CA . ALA A 1 117 ? 12.124 -0.578 -8.179 1.00 96.19 117 ALA A CA 1
ATOM 900 C C . ALA A 1 117 ? 13.655 -0.547 -8.323 1.00 96.19 117 ALA A C 1
ATOM 902 O O . ALA A 1 117 ? 14.356 -0.198 -7.365 1.00 96.19 117 ALA A O 1
ATOM 903 N N . ASP A 1 118 ? 14.176 -0.834 -9.517 1.00 96.50 118 ASP A N 1
ATOM 904 C CA . ASP A 1 118 ? 15.599 -0.701 -9.836 1.00 96.50 118 ASP A CA 1
ATOM 905 C C . ASP A 1 118 ? 16.053 0.763 -9.750 1.00 96.50 118 ASP A C 1
ATOM 907 O O . ASP A 1 118 ? 17.042 1.081 -9.079 1.00 96.50 118 ASP A O 1
ATOM 911 N N . ALA A 1 119 ? 15.296 1.684 -10.359 1.00 96.50 119 ALA A N 1
ATOM 912 C CA . ALA A 1 119 ? 15.576 3.119 -10.291 1.00 96.50 119 ALA A CA 1
ATOM 913 C C . ALA A 1 119 ? 15.485 3.666 -8.852 1.00 96.50 119 ALA A C 1
ATOM 915 O O . ALA A 1 119 ? 16.343 4.445 -8.417 1.00 96.50 119 ALA A O 1
ATOM 916 N N . TYR A 1 120 ? 14.489 3.223 -8.081 1.00 96.00 120 TYR A N 1
ATOM 917 C CA . TYR A 1 120 ? 14.342 3.532 -6.657 1.00 96.00 120 TYR A CA 1
ATOM 918 C C . TYR A 1 120 ? 15.558 3.061 -5.851 1.00 96.00 120 TYR A C 1
ATOM 920 O O . TYR A 1 120 ? 16.188 3.839 -5.133 1.00 96.00 120 TYR A O 1
ATOM 928 N N . SER A 1 121 ? 15.959 1.800 -6.011 1.00 94.12 121 SER A N 1
ATOM 929 C CA . SER A 1 121 ? 17.087 1.207 -5.279 1.00 94.12 121 SER A CA 1
ATOM 930 C C . SER A 1 121 ? 18.439 1.826 -5.655 1.00 94.12 121 SER A C 1
ATOM 932 O O . SER A 1 121 ? 19.368 1.871 -4.842 1.00 94.12 121 SER A O 1
ATOM 934 N N . ALA A 1 122 ? 18.568 2.331 -6.884 1.00 94.69 122 ALA A N 1
ATOM 935 C CA . ALA A 1 122 ? 19.752 3.053 -7.336 1.00 94.69 122 ALA A CA 1
ATOM 936 C C . ALA A 1 122 ? 19.865 4.468 -6.739 1.00 94.69 122 ALA A C 1
ATOM 938 O O . ALA A 1 122 ? 20.972 5.001 -6.644 1.00 94.69 122 ALA A O 1
ATOM 939 N N . SER A 1 123 ? 18.744 5.071 -6.340 1.00 92.50 123 SER A N 1
ATOM 940 C CA . SER A 1 123 ? 18.649 6.483 -5.944 1.00 92.50 123 SER A CA 1
ATOM 941 C C . SER A 1 123 ? 18.344 6.707 -4.461 1.00 92.50 123 SER A C 1
ATOM 943 O O . SER A 1 123 ? 18.366 7.849 -3.998 1.00 92.50 123 SER A O 1
ATOM 945 N N . THR A 1 124 ? 18.104 5.640 -3.698 1.00 88.81 124 THR A N 1
ATOM 946 C CA . THR A 1 124 ? 17.811 5.708 -2.264 1.00 88.81 124 THR A CA 1
ATOM 947 C C . THR A 1 124 ? 19.019 5.360 -1.390 1.00 88.81 124 THR A C 1
ATOM 949 O O . THR A 1 124 ? 19.919 4.623 -1.811 1.00 88.81 124 THR A O 1
ATOM 952 N N . PRO A 1 125 ? 19.092 5.903 -0.158 1.00 86.62 125 PRO A N 1
ATOM 953 C CA . PRO A 1 125 ? 20.180 5.599 0.761 1.00 86.62 125 PRO A CA 1
ATOM 954 C C . PRO A 1 125 ? 20.257 4.100 1.057 1.00 86.62 125 PRO A C 1
ATOM 956 O O . PRO A 1 125 ? 19.291 3.495 1.514 1.00 86.62 125 PRO A O 1
ATOM 959 N N . ARG A 1 126 ? 21.440 3.513 0.869 1.00 79.19 126 ARG A N 1
ATOM 960 C CA . ARG A 1 126 ? 21.733 2.155 1.333 1.00 79.19 126 ARG A CA 1
ATOM 961 C C . ARG A 1 126 ? 22.432 2.215 2.679 1.00 79.19 126 ARG A C 1
ATOM 963 O O . ARG A 1 126 ? 23.359 3.003 2.869 1.00 79.19 126 ARG A O 1
ATOM 970 N N . THR A 1 127 ? 22.031 1.351 3.603 1.00 73.75 127 THR A N 1
ATOM 971 C CA . THR A 1 127 ? 22.819 1.099 4.806 1.00 73.75 127 THR A CA 1
ATOM 972 C C . THR A 1 127 ? 24.159 0.504 4.387 1.00 73.75 127 THR A C 1
ATOM 974 O O . THR A 1 127 ? 24.244 -0.612 3.881 1.00 73.75 127 THR A O 1
ATOM 977 N N . THR A 1 128 ? 25.241 1.250 4.596 1.00 68.62 128 THR A N 1
ATOM 978 C CA . THR A 1 128 ? 26.579 0.665 4.576 1.00 68.62 128 THR A CA 1
ATOM 979 C C . THR A 1 128 ? 26.693 -0.193 5.826 1.00 68.62 128 THR A C 1
ATOM 981 O O . THR A 1 128 ? 26.862 0.327 6.930 1.00 68.62 128 THR A O 1
ATOM 984 N N . HIS A 1 129 ? 26.539 -1.506 5.682 1.00 61.06 129 HIS A N 1
ATOM 985 C CA . HIS A 1 129 ? 26.906 -2.414 6.754 1.00 61.06 129 HIS A CA 1
ATOM 986 C C . HIS A 1 129 ? 28.428 -2.346 6.900 1.00 61.06 129 HIS A C 1
ATOM 988 O O . HIS A 1 129 ? 29.155 -2.959 6.123 1.00 61.06 129 HIS A O 1
ATOM 994 N N . THR A 1 130 ? 28.921 -1.552 7.848 1.00 52.06 130 THR A N 1
ATOM 995 C CA . THR A 1 130 ? 30.297 -1.693 8.323 1.00 52.06 130 THR A CA 1
ATOM 996 C C . THR A 1 130 ? 30.298 -2.934 9.210 1.00 52.06 130 THR A C 1
ATOM 998 O O . THR A 1 130 ? 29.689 -2.875 10.285 1.00 52.06 130 THR A O 1
ATOM 1001 N N . PRO A 1 131 ? 30.893 -4.064 8.787 1.00 56.62 131 PRO A N 1
ATOM 1002 C CA . PRO A 1 131 ? 31.009 -5.211 9.673 1.00 56.62 131 PRO A CA 1
ATOM 1003 C C . PRO A 1 131 ? 31.797 -4.768 10.912 1.00 56.62 131 PRO A C 1
ATOM 1005 O O . PRO A 1 131 ? 32.838 -4.118 10.786 1.00 56.62 131 PRO A O 1
ATOM 1008 N N . ARG A 1 132 ? 31.244 -5.039 12.098 1.00 50.69 132 ARG A N 1
ATOM 1009 C CA . ARG A 1 132 ? 31.993 -4.940 13.356 1.00 50.69 132 ARG A CA 1
ATOM 1010 C C . ARG A 1 132 ? 32.949 -6.113 13.484 1.00 50.69 132 ARG A C 1
ATOM 1012 O O . ARG A 1 132 ? 32.556 -7.220 13.057 1.00 50.69 132 ARG A O 1
#

Radius of gyration: 16.63 Å; Cα contacts (8 Å, |Δi|>4): 218; chains: 1; bounding box: 50×29×46 Å

Solvent-accessible surface area (backbone atoms only — not comparable to full-atom values): 7917 Å² total; per-residue (Å²): 105,73,15,62,63,42,71,36,48,72,46,83,36,84,98,48,79,87,20,35,32,26,32,31,75,50,100,80,66,50,66,48,80,46,66,50,89,32,58,44,81,40,83,40,94,70,91,72,65,75,36,76,50,79,38,93,80,53,83,59,75,67,97,74,69,54,76,47,77,32,96,40,57,68,68,61,55,46,50,53,24,57,77,71,76,25,53,60,44,81,44,80,74,78,86,30,51,34,29,48,34,22,53,90,69,44,48,56,33,34,42,20,31,58,72,30,40,52,39,41,63,74,72,49,93,72,86,77,80,73,82,128

Sequence (132 aa):
MLAELFGGVVTGFGPYRNSWIAWAGDDHGTAIEVYPVGTEMYPPTGYGQAAFRHDPSASGATATHATVSLDRTEAEILAVAEREGWRALRLPRGPFDVIEFWIENTVMLELMTPDMADAYSASTPRTTHTPR

Secondary structure (DSSP, 8-state):
-HHHHHTSEEEEETTSTTEEEEE--STT--EEEE--TTEEEE--SSSSSPEEEE-TT-----S--EEEE-S--HHHHHHHHHHHT--EEEEE-SSSEEEEEEETTTEEEEEE-HHHHHHHHHHSPP------

pLDDT: mean 90.77, std 8.42, range [50.69, 98.56]

Mean pred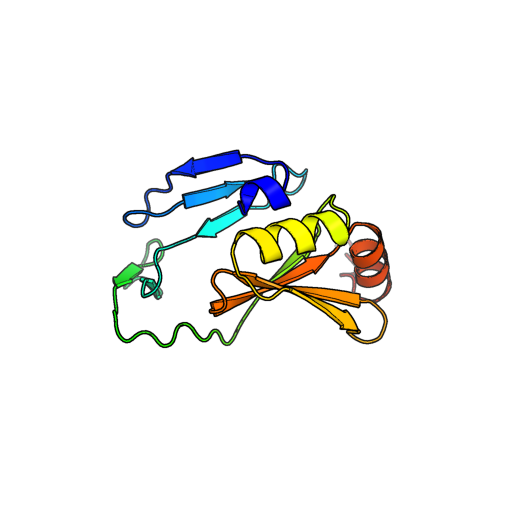icted aligned error: 4.94 Å